Protein AF-A0A2K5W0V6-F1 (afdb_monomer)

Radius of gyration: 37.97 Å; Cα contacts (8 Å, |Δi|>4): 20; chains: 1; bounding box: 112×15×100 Å

Secondary structure (DSSP, 8-state):
--HHHHHHHHHHHHHHHHHHHHHHHHHHHHHHHHS-HHHHTTS-HHHHHHHHHHHHH-HHHHHHHHHHHHHHHHHHHHHHHHHHHHHHHHHHHHHHHHHHHHHHHHSS-----------

pLDDT: mean 75.18, std 18.74, range [38.12, 98.25]

Solvent-accessible surface area (backbone atoms only — not comparable to full-atom values): 6912 Å² total; per-residue (Å²): 128,66,74,62,56,55,56,52,50,55,51,49,50,49,50,52,50,50,52,52,37,52,54,46,36,53,53,50,50,51,58,46,68,75,46,61,72,81,56,46,76,73,58,45,73,65,60,48,50,53,47,29,50,57,63,68,65,39,57,69,57,52,52,51,51,52,53,50,51,53,48,54,53,50,52,52,50,54,52,52,51,52,51,50,53,52,49,48,53,57,48,52,57,49,51,55,57,47,51,55,57,52,55,54,64,73,70,68,69,76,88,85,77,84,91,76,84,91,130

Structure (mmCIF, N/CA/C/O backbone):
data_AF-A0A2K5W0V6-F1
#
_entry.id   AF-A0A2K5W0V6-F1
#
loop_
_atom_site.group_PDB
_atom_site.id
_atom_site.type_symbol
_atom_site.label_atom_id
_atom_site.label_alt_id
_atom_site.label_comp_id
_atom_site.label_asym_id
_atom_site.label_entity_id
_atom_site.label_seq_id
_atom_site.pdbx_PDB_ins_code
_atom_site.Cartn_x
_atom_site.Cartn_y
_atom_site.Cartn_z
_atom_site.occupancy
_atom_site.B_iso_or_equiv
_atom_site.auth_seq_id
_atom_site.auth_comp_id
_atom_site.auth_asym_id
_atom_site.auth_atom_id
_atom_site.pdbx_PDB_model_num
ATOM 1 N N . MET A 1 1 ? 39.405 3.877 10.695 1.00 48.56 1 MET A N 1
ATOM 2 C CA . MET A 1 1 ? 39.054 2.830 9.707 1.00 48.56 1 MET A CA 1
ATOM 3 C C . MET A 1 1 ? 37.565 2.458 9.729 1.00 48.56 1 MET A C 1
ATOM 5 O O . MET A 1 1 ? 37.178 1.572 8.991 1.00 48.56 1 MET A O 1
ATOM 9 N N . GLU A 1 2 ? 36.701 3.161 10.474 1.00 46.72 2 GLU A N 1
ATOM 10 C CA . GLU A 1 2 ? 35.270 2.802 10.588 1.00 46.72 2 GLU A CA 1
ATOM 11 C C . GLU A 1 2 ? 34.375 3.412 9.493 1.00 46.72 2 GLU A C 1
ATOM 13 O O . GLU A 1 2 ? 33.322 2.873 9.181 1.00 46.72 2 GLU A O 1
ATOM 18 N N . ARG A 1 3 ? 34.811 4.494 8.830 1.00 53.97 3 ARG A N 1
ATOM 19 C CA . ARG A 1 3 ? 34.033 5.142 7.754 1.00 53.97 3 ARG A CA 1
ATOM 20 C C . ARG A 1 3 ? 33.963 4.348 6.443 1.00 53.97 3 ARG A C 1
ATOM 22 O O . ARG A 1 3 ? 33.039 4.559 5.671 1.00 53.97 3 ARG A O 1
ATOM 29 N N . TYR A 1 4 ? 34.915 3.451 6.190 1.00 53.09 4 TYR A N 1
ATOM 30 C CA . TYR A 1 4 ? 34.923 2.625 4.975 1.00 53.09 4 TYR A CA 1
ATOM 31 C C . TYR A 1 4 ? 34.010 1.394 5.088 1.00 53.09 4 TYR A C 1
ATOM 33 O O . TYR A 1 4 ? 33.513 0.929 4.069 1.00 53.09 4 TYR A O 1
ATOM 41 N N . ALA A 1 5 ? 33.751 0.900 6.305 1.00 52.28 5 ALA A N 1
ATOM 42 C CA . ALA A 1 5 ? 32.838 -0.222 6.531 1.00 52.28 5 ALA A CA 1
ATOM 43 C C . ALA A 1 5 ? 31.380 0.177 6.248 1.00 52.28 5 ALA A C 1
ATOM 45 O O . ALA A 1 5 ? 30.715 -0.498 5.470 1.00 52.28 5 ALA A O 1
ATOM 46 N N . GLY A 1 6 ? 30.934 1.334 6.757 1.00 52.97 6 GLY A N 1
ATOM 47 C CA . GLY A 1 6 ? 29.591 1.854 6.468 1.00 52.97 6 GLY A CA 1
ATOM 48 C C . GLY A 1 6 ? 29.370 2.180 4.986 1.00 52.97 6 GLY A C 1
ATOM 49 O O . GLY A 1 6 ? 28.310 1.904 4.449 1.00 52.97 6 GLY A O 1
ATOM 50 N N . ALA A 1 7 ? 30.387 2.682 4.276 1.00 54.75 7 ALA A N 1
ATOM 51 C CA . ALA A 1 7 ? 30.269 2.955 2.841 1.00 54.75 7 ALA A CA 1
ATOM 52 C C . ALA A 1 7 ? 30.136 1.680 1.982 1.00 54.75 7 ALA A C 1
ATOM 54 O O . ALA A 1 7 ? 29.493 1.714 0.937 1.00 54.75 7 ALA A O 1
ATOM 55 N N . LEU A 1 8 ? 30.736 0.559 2.399 1.00 54.66 8 LEU A N 1
ATOM 56 C CA . LEU A 1 8 ? 30.574 -0.731 1.717 1.00 54.66 8 LEU A CA 1
ATOM 57 C C . LEU A 1 8 ? 29.216 -1.375 2.018 1.00 54.66 8 LEU A C 1
ATOM 59 O O . LEU A 1 8 ? 28.656 -2.028 1.142 1.00 54.66 8 LEU A O 1
ATOM 63 N N . GLU A 1 9 ? 28.688 -1.171 3.223 1.00 53.16 9 GLU A N 1
ATOM 64 C CA . GLU A 1 9 ? 27.367 -1.653 3.633 1.00 53.16 9 GLU A CA 1
ATOM 65 C C . GLU A 1 9 ? 26.244 -0.896 2.902 1.00 53.16 9 GLU A C 1
ATOM 67 O O . GLU A 1 9 ? 25.397 -1.530 2.283 1.00 53.16 9 GLU A O 1
ATOM 72 N N . GLU A 1 10 ? 26.337 0.434 2.793 1.00 56.72 10 GLU A N 1
ATOM 73 C CA . GLU A 1 10 ? 25.409 1.270 2.007 1.00 56.72 10 GLU A CA 1
ATOM 74 C C . GLU A 1 10 ? 25.413 0.921 0.505 1.00 56.72 10 GLU A C 1
ATOM 76 O O 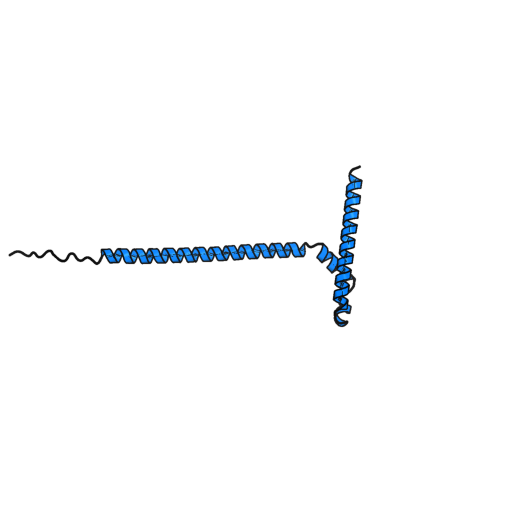. GLU A 1 10 ? 24.373 0.899 -0.153 1.00 56.72 10 GLU A O 1
ATOM 81 N N . VAL A 1 11 ? 26.582 0.601 -0.066 1.00 60.12 11 VAL A N 1
ATOM 82 C CA . VAL A 1 11 ? 26.686 0.155 -1.469 1.00 60.12 11 VAL A CA 1
ATOM 83 C C . VAL A 1 11 ? 26.129 -1.261 -1.646 1.00 60.12 11 VAL A C 1
ATOM 85 O O . VAL A 1 11 ? 25.509 -1.549 -2.673 1.00 60.12 11 VAL A O 1
ATOM 88 N N . ALA A 1 12 ? 26.317 -2.146 -0.664 1.00 60.84 12 ALA A N 1
ATOM 89 C CA . ALA A 1 12 ? 25.742 -3.489 -0.681 1.00 60.84 12 ALA A CA 1
ATOM 90 C C . ALA A 1 12 ? 24.211 -3.45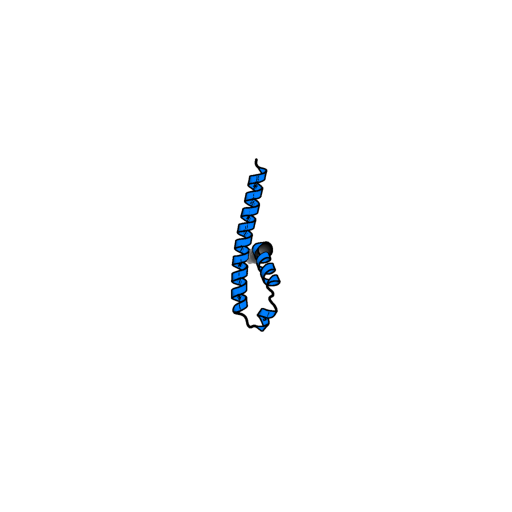3 -0.551 1.00 60.84 12 ALA A C 1
ATOM 92 O O . ALA A 1 12 ? 23.523 -4.209 -1.240 1.00 60.84 12 ALA A O 1
ATOM 93 N N . ASP A 1 13 ? 23.675 -2.548 0.265 1.00 63.94 13 ASP A N 1
ATOM 94 C CA . ASP A 1 13 ? 22.236 -2.330 0.386 1.00 63.94 13 ASP A CA 1
ATOM 95 C C . ASP A 1 13 ? 21.664 -1.664 -0.866 1.00 63.94 13 ASP A C 1
ATOM 97 O O . ASP A 1 13 ? 20.622 -2.098 -1.357 1.00 63.94 13 ASP A O 1
ATOM 101 N N . GLY A 1 14 ? 22.405 -0.746 -1.493 1.00 71.94 14 GLY A N 1
ATOM 102 C CA . GLY A 1 14 ? 22.092 -0.245 -2.832 1.00 71.94 14 GLY A CA 1
ATOM 103 C C . GLY A 1 14 ? 22.032 -1.359 -3.883 1.00 71.94 14 GLY A C 1
ATOM 104 O O . GLY A 1 14 ? 21.088 -1.416 -4.668 1.00 71.94 14 GLY A O 1
ATOM 105 N N . ALA A 1 15 ? 22.985 -2.298 -3.875 1.00 75.88 15 ALA A N 1
ATOM 106 C CA . ALA A 1 15 ? 23.005 -3.426 -4.810 1.00 75.88 15 ALA A CA 1
ATOM 107 C C . ALA A 1 15 ? 21.833 -4.399 -4.590 1.00 75.88 15 ALA A C 1
ATOM 109 O O . ALA A 1 15 ? 21.208 -4.838 -5.557 1.00 75.88 15 ALA A O 1
ATOM 110 N N . ARG A 1 16 ? 21.487 -4.692 -3.330 1.00 80.31 16 ARG A N 1
ATOM 111 C CA . ARG A 1 16 ? 20.314 -5.510 -2.971 1.00 80.31 16 ARG A CA 1
ATOM 112 C C . ARG A 1 16 ? 19.007 -4.823 -3.357 1.00 80.31 16 ARG A C 1
ATOM 114 O O . ARG A 1 16 ? 18.098 -5.477 -3.864 1.00 80.31 16 ARG A O 1
ATOM 121 N N . GLN A 1 17 ? 18.912 -3.512 -3.143 1.00 80.69 17 GLN A N 1
ATOM 122 C CA . GLN A 1 17 ? 17.751 -2.716 -3.538 1.00 80.69 17 GLN A CA 1
ATOM 123 C C . GLN A 1 17 ? 17.586 -2.719 -5.061 1.00 80.69 17 GLN A C 1
ATOM 125 O O . GLN A 1 17 ? 16.484 -2.932 -5.564 1.00 80.69 17 GLN A O 1
ATOM 130 N N . GLN A 1 18 ? 18.691 -2.559 -5.794 1.00 84.12 18 GLN A N 1
ATOM 131 C CA . GLN A 1 18 ? 18.716 -2.618 -7.251 1.00 84.12 18 GLN A CA 1
ATOM 132 C C . GLN A 1 18 ? 18.280 -3.997 -7.768 1.00 84.12 18 GLN A C 1
ATOM 134 O O . GLN A 1 18 ? 17.490 -4.090 -8.704 1.00 84.12 18 GLN A O 1
ATOM 139 N N . GLU A 1 19 ? 18.762 -5.078 -7.151 1.00 86.38 19 GLU A N 1
ATOM 140 C CA . GLU A 1 19 ? 18.376 -6.443 -7.513 1.00 86.38 19 GLU A CA 1
ATOM 141 C C . GLU A 1 19 ? 16.871 -6.668 -7.320 1.00 86.38 19 GLU A C 1
ATOM 143 O O . GLU A 1 19 ? 16.190 -7.143 -8.232 1.00 86.38 19 GLU A O 1
ATOM 148 N N . ARG A 1 20 ? 16.324 -6.255 -6.170 1.00 86.50 20 ARG A N 1
ATOM 149 C CA . ARG A 1 20 ? 14.879 -6.330 -5.917 1.00 86.50 20 ARG A CA 1
ATOM 150 C C . ARG A 1 20 ? 14.084 -5.461 -6.892 1.00 86.50 20 ARG A C 1
ATOM 152 O O . ARG A 1 20 ? 13.017 -5.880 -7.337 1.00 86.50 20 ARG A O 1
ATOM 159 N N . HIS A 1 21 ? 14.605 -4.289 -7.268 1.00 88.69 21 HIS A N 1
ATOM 160 C CA . HIS A 1 21 ? 13.978 -3.412 -8.264 1.00 88.69 21 HIS A CA 1
ATOM 161 C C . HIS A 1 21 ? 13.865 -4.105 -9.615 1.00 88.69 21 HIS A C 1
ATOM 163 O O . HIS A 1 21 ? 12.774 -4.155 -10.179 1.00 88.69 21 HIS A O 1
ATOM 169 N N . TYR A 1 22 ? 14.946 -4.728 -10.087 1.00 89.50 22 TYR A N 1
ATOM 170 C CA . TYR A 1 22 ? 14.926 -5.482 -11.339 1.00 89.50 22 TYR A CA 1
ATOM 171 C C . TYR A 1 22 ? 13.987 -6.689 -11.287 1.00 89.50 22 TYR A C 1
ATOM 173 O O . TYR A 1 22 ? 13.275 -6.943 -12.261 1.00 89.50 22 TYR A O 1
ATOM 181 N N . GLN A 1 23 ? 13.934 -7.405 -10.160 1.00 91.19 23 GLN A N 1
ATOM 182 C CA . GLN A 1 23 ? 12.989 -8.509 -9.975 1.00 91.19 23 GLN A CA 1
ATOM 183 C C . GLN A 1 23 ? 11.539 -8.020 -10.091 1.00 91.19 23 GLN A C 1
ATOM 185 O O . GLN A 1 23 ? 10.780 -8.551 -10.906 1.00 91.19 23 GLN A O 1
ATOM 190 N N . LEU A 1 24 ? 11.167 -6.963 -9.359 1.00 88.00 24 LEU A N 1
ATOM 191 C CA . LEU A 1 24 ? 9.825 -6.376 -9.432 1.00 88.00 24 LEU A CA 1
ATOM 192 C C . LEU A 1 24 ? 9.502 -5.841 -10.826 1.00 88.00 24 LEU A C 1
ATOM 194 O O . LEU A 1 24 ? 8.421 -6.099 -11.350 1.00 88.00 24 LEU A O 1
ATOM 198 N N . LEU A 1 25 ? 10.438 -5.129 -11.447 1.00 89.50 25 LEU A N 1
ATOM 199 C CA . LEU A 1 25 ? 10.255 -4.583 -12.783 1.00 89.50 25 LEU A CA 1
ATOM 200 C C . LEU A 1 25 ? 10.019 -5.697 -13.809 1.00 89.50 25 LEU A C 1
ATOM 202 O O . LEU A 1 25 ? 9.153 -5.556 -14.670 1.00 89.50 25 LEU A O 1
ATOM 206 N N . SER A 1 26 ? 10.736 -6.819 -13.700 1.00 89.62 26 SER A N 1
ATOM 207 C CA . SER A 1 26 ? 10.540 -7.973 -14.583 1.00 89.62 26 SER A CA 1
ATOM 208 C C . SER A 1 26 ? 9.149 -8.600 -14.421 1.00 89.62 26 SER A C 1
ATOM 210 O O . SER A 1 26 ? 8.500 -8.906 -15.424 1.00 89.62 26 SER A O 1
ATOM 212 N N . ALA A 1 27 ? 8.649 -8.699 -13.184 1.00 89.06 27 ALA A N 1
ATOM 213 C CA . ALA A 1 27 ? 7.309 -9.198 -12.882 1.00 89.06 27 ALA A CA 1
ATOM 214 C C . ALA A 1 27 ? 6.208 -8.230 -13.355 1.00 89.06 27 ALA A C 1
ATOM 216 O O . ALA A 1 27 ? 5.188 -8.645 -13.904 1.00 89.06 27 ALA A O 1
ATOM 217 N N . LEU A 1 28 ? 6.422 -6.920 -13.208 1.00 88.06 28 LEU A N 1
ATOM 218 C CA . LEU A 1 28 ? 5.514 -5.909 -13.753 1.00 88.06 28 LEU A CA 1
ATOM 219 C C . LEU A 1 28 ? 5.476 -5.982 -15.282 1.00 88.06 28 LEU A C 1
ATOM 221 O O . LEU A 1 28 ? 4.404 -5.941 -15.879 1.00 88.06 28 LEU A O 1
ATOM 225 N N . GLN A 1 29 ? 6.630 -6.148 -15.928 1.00 87.06 29 GLN A N 1
ATOM 226 C CA . GLN A 1 29 ? 6.701 -6.303 -17.378 1.00 87.06 29 GLN A CA 1
ATOM 227 C C . GLN A 1 29 ? 6.015 -7.581 -17.872 1.00 87.06 29 GLN A C 1
ATOM 229 O O . GLN A 1 29 ? 5.411 -7.540 -18.944 1.00 87.06 29 GLN A O 1
ATOM 234 N N . SER A 1 30 ? 6.078 -8.703 -17.142 1.00 87.44 30 SER A N 1
ATOM 235 C CA . SER A 1 30 ? 5.322 -9.907 -17.518 1.00 87.44 30 SER A CA 1
ATOM 236 C C . SER A 1 30 ? 3.816 -9.671 -17.417 1.00 87.44 30 SER A C 1
ATOM 238 O O . SER A 1 30 ? 3.109 -9.949 -18.382 1.00 87.44 30 SER A O 1
ATOM 240 N N . LEU A 1 31 ? 3.347 -9.034 -16.337 1.00 86.56 31 LEU A N 1
ATOM 241 C CA . LEU A 1 31 ? 1.935 -8.661 -16.183 1.00 86.56 31 LEU A CA 1
ATOM 242 C C . LEU A 1 31 ? 1.449 -7.737 -17.309 1.00 86.56 31 LEU A C 1
ATOM 244 O O . LEU A 1 31 ? 0.351 -7.905 -17.831 1.00 86.56 31 LEU A O 1
ATOM 248 N N . VAL A 1 32 ? 2.268 -6.764 -17.717 1.00 85.75 32 VAL A N 1
ATOM 249 C CA . VAL A 1 32 ? 1.910 -5.841 -18.805 1.00 85.75 32 VAL A CA 1
ATOM 250 C C . VAL A 1 32 ? 1.843 -6.547 -20.159 1.00 85.75 32 VAL A C 1
ATOM 252 O O . VAL A 1 32 ? 0.998 -6.197 -20.982 1.00 85.75 32 VAL A O 1
ATOM 255 N N . LYS A 1 33 ? 2.685 -7.558 -20.399 1.00 82.62 33 LYS A N 1
ATOM 256 C CA . LYS A 1 33 ? 2.647 -8.357 -21.637 1.00 82.62 33 LYS A CA 1
ATOM 257 C C . LYS A 1 33 ? 1.377 -9.199 -21.760 1.00 82.62 33 LYS A C 1
ATOM 259 O O . LYS A 1 33 ? 0.964 -9.485 -22.880 1.00 82.62 33 LYS A O 1
ATOM 264 N N . GLU A 1 34 ? 0.758 -9.566 -20.642 1.00 84.81 34 GLU A N 1
ATOM 265 C CA . GLU A 1 34 ? -0.525 -10.279 -20.612 1.00 84.81 34 GLU A CA 1
ATOM 266 C C . GLU A 1 34 ? -1.726 -9.357 -20.890 1.00 84.81 34 GLU A C 1
ATOM 268 O O . GLU A 1 34 ? -2.818 -9.832 -21.206 1.00 84.81 34 GLU A O 1
ATOM 273 N N . LEU A 1 35 ? -1.543 -8.033 -20.823 1.00 81.62 35 LEU A N 1
ATOM 274 C CA . LEU A 1 35 ? -2.600 -7.062 -21.094 1.00 81.62 35 LEU A CA 1
ATOM 275 C C . LEU A 1 35 ? -2.744 -6.758 -22.598 1.00 81.62 35 LEU A C 1
ATOM 277 O O . LEU A 1 35 ? -1.762 -6.794 -23.342 1.00 81.62 35 LEU A O 1
ATOM 281 N N . PRO A 1 36 ? -3.946 -6.367 -23.066 1.00 81.62 36 PRO A N 1
ATOM 282 C CA . PRO A 1 36 ? -4.161 -5.904 -24.437 1.00 81.62 36 PRO A CA 1
ATOM 283 C C . PRO A 1 36 ? -3.252 -4.723 -24.818 1.00 81.62 36 PRO A C 1
ATOM 285 O O . PRO A 1 36 ? -2.964 -3.846 -23.999 1.00 81.62 36 PRO A O 1
ATOM 288 N N . SER A 1 37 ? -2.857 -4.647 -26.093 1.00 75.75 37 SER A N 1
ATOM 289 C CA . SER A 1 37 ? -1.901 -3.656 -26.623 1.00 75.75 37 SER A CA 1
ATOM 290 C C . SER A 1 37 ? -2.294 -2.188 -26.390 1.00 75.75 37 SER A C 1
ATOM 292 O O . SER A 1 37 ? -1.420 -1.328 -26.290 1.00 75.75 37 SER A O 1
ATOM 294 N N . SER A 1 38 ? -3.586 -1.893 -26.218 1.00 75.44 38 SER A N 1
ATOM 295 C CA . SER A 1 38 ? -4.095 -0.561 -25.859 1.00 75.44 38 SER A CA 1
ATOM 296 C C . SER A 1 38 ? -3.617 -0.069 -24.488 1.00 75.44 38 SER A C 1
ATOM 298 O O . SER A 1 38 ? -3.449 1.132 -24.284 1.00 75.44 38 SER A O 1
ATOM 300 N N . PHE A 1 39 ? -3.396 -0.982 -23.539 1.00 69.06 39 PHE A N 1
ATOM 301 C CA . PHE A 1 39 ? -2.908 -0.653 -22.197 1.00 69.06 39 PHE A CA 1
ATOM 302 C C 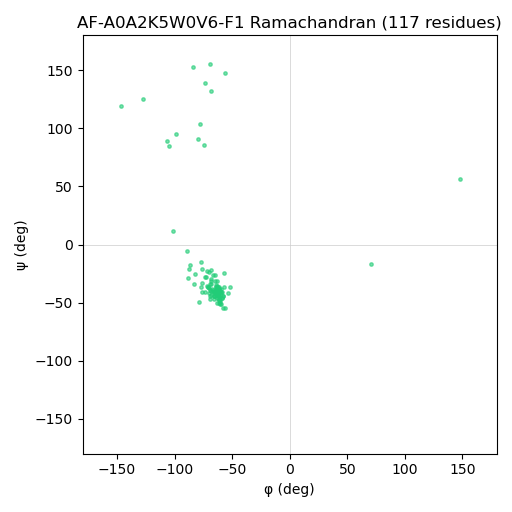. PHE A 1 39 ? -1.381 -0.639 -22.134 1.00 69.06 39 PHE A C 1
ATOM 304 O O . PHE A 1 39 ? -0.815 0.155 -21.386 1.00 69.06 39 PHE A O 1
ATOM 311 N N . GLN A 1 40 ? -0.716 -1.430 -22.979 1.00 71.75 40 GLN A N 1
ATOM 312 C CA . GLN A 1 40 ? 0.747 -1.456 -23.077 1.00 71.75 40 GLN A CA 1
ATOM 313 C C . GLN A 1 40 ? 1.316 -0.093 -23.494 1.00 71.75 40 GLN A C 1
ATOM 315 O O . GLN A 1 40 ? 2.321 0.347 -22.950 1.00 71.75 40 GLN A O 1
ATOM 320 N N . GLN A 1 41 ? 0.640 0.625 -24.399 1.00 72.50 41 GLN A N 1
ATOM 321 C CA . GLN A 1 41 ? 1.081 1.959 -24.830 1.00 72.50 41 GLN A CA 1
ATOM 322 C C . GLN A 1 41 ? 0.961 3.035 -23.740 1.00 72.50 41 GLN A C 1
ATOM 324 O O . GLN A 1 41 ? 1.642 4.055 -23.813 1.00 72.50 41 GLN A O 1
ATOM 329 N N . ARG A 1 42 ? 0.107 2.824 -22.729 1.00 77.62 42 ARG A N 1
ATOM 330 C CA . ARG A 1 42 ? -0.076 3.766 -21.613 1.00 77.62 42 ARG A CA 1
ATOM 331 C C . ARG A 1 42 ? 0.910 3.540 -20.470 1.00 77.62 42 ARG A C 1
ATOM 333 O O . ARG A 1 42 ? 1.069 4.430 -19.640 1.00 77.62 42 ARG A O 1
ATOM 340 N N . LEU A 1 43 ? 1.542 2.370 -20.420 1.00 78.50 43 LEU A N 1
ATOM 341 C CA . LEU A 1 43 ? 2.472 1.971 -19.369 1.00 78.50 43 LEU A CA 1
ATOM 342 C C . LEU A 1 43 ? 3.899 2.053 -19.912 1.00 78.50 43 LEU A C 1
ATOM 344 O O . LEU A 1 43 ? 4.459 1.076 -20.406 1.00 78.50 43 LEU A O 1
ATOM 348 N N . SER A 1 44 ? 4.483 3.251 -19.857 1.00 82.75 44 SER A N 1
ATOM 349 C CA . SER A 1 44 ? 5.875 3.457 -20.256 1.00 82.75 44 SER A CA 1
ATOM 350 C C . SER A 1 44 ? 6.835 2.799 -19.261 1.00 82.75 44 SER A C 1
ATOM 352 O O . SER A 1 44 ? 6.536 2.660 -18.073 1.00 82.75 44 SER A O 1
ATOM 354 N N . TYR A 1 45 ? 8.041 2.462 -19.724 1.00 83.19 45 TYR A N 1
ATOM 355 C CA . TYR A 1 45 ? 9.104 1.918 -18.872 1.00 83.19 45 TYR A CA 1
ATOM 356 C C . TYR A 1 45 ? 9.378 2.784 -17.630 1.00 83.19 45 TYR A C 1
ATOM 358 O O . TYR A 1 45 ? 9.627 2.251 -16.551 1.00 83.19 45 TYR A O 1
ATOM 366 N N . THR A 1 46 ? 9.288 4.111 -17.772 1.00 86.25 46 THR A N 1
ATOM 367 C CA . THR A 1 46 ? 9.449 5.058 -16.661 1.00 86.25 46 THR A CA 1
ATOM 368 C C . THR A 1 46 ? 8.380 4.840 -15.595 1.00 86.25 46 THR A C 1
ATOM 370 O O . THR A 1 46 ? 8.726 4.583 -14.451 1.00 86.25 46 THR A O 1
ATOM 373 N N . THR A 1 47 ? 7.099 4.781 -15.978 1.00 87.62 47 THR A N 1
ATOM 374 C CA . THR A 1 47 ? 5.999 4.551 -15.024 1.00 87.62 47 THR A CA 1
ATOM 375 C C . THR A 1 47 ? 6.097 3.204 -14.307 1.00 87.62 47 THR A C 1
ATOM 377 O O . THR A 1 47 ? 5.794 3.121 -13.121 1.00 87.62 47 THR A O 1
ATOM 380 N N . LEU A 1 48 ? 6.559 2.150 -14.991 1.00 87.19 48 LEU A N 1
ATOM 381 C CA . LEU A 1 48 ? 6.773 0.836 -14.373 1.00 87.19 48 LEU A CA 1
ATOM 382 C C . LEU A 1 48 ? 7.968 0.836 -13.414 1.00 87.19 48 LEU A C 1
ATOM 384 O O . LEU A 1 48 ? 7.922 0.182 -12.375 1.00 87.19 48 LEU A O 1
ATOM 388 N N . SER A 1 49 ? 9.021 1.580 -13.751 1.00 87.94 49 SER A N 1
ATOM 389 C CA . SER A 1 49 ? 10.204 1.732 -12.899 1.00 87.94 49 SER A CA 1
ATOM 390 C C . SER A 1 49 ? 9.884 2.533 -11.639 1.00 87.94 49 SER A C 1
ATOM 392 O O . SER A 1 49 ? 10.281 2.115 -10.552 1.00 87.94 49 SER A O 1
ATOM 394 N N . ASP A 1 50 ? 9.125 3.622 -11.781 1.00 88.38 50 ASP A N 1
ATOM 395 C CA . ASP A 1 50 ? 8.645 4.451 -10.672 1.00 88.38 50 ASP A CA 1
ATOM 396 C C . ASP A 1 50 ? 7.713 3.645 -9.758 1.00 88.38 50 ASP A C 1
ATOM 398 O O . ASP A 1 50 ? 7.830 3.702 -8.535 1.00 88.38 50 ASP A O 1
ATOM 402 N N . LEU A 1 51 ? 6.834 2.823 -10.345 1.00 87.88 51 LEU A N 1
ATOM 403 C CA . LEU A 1 51 ? 5.969 1.925 -9.587 1.00 87.88 51 LEU A CA 1
ATOM 404 C C . LEU A 1 51 ? 6.778 0.880 -8.807 1.00 87.88 51 LEU A C 1
ATOM 406 O O . LEU A 1 51 ? 6.515 0.678 -7.627 1.00 87.88 51 LEU A O 1
ATOM 410 N N . ALA A 1 52 ? 7.776 0.239 -9.422 1.00 88.50 52 ALA A N 1
ATOM 411 C CA . ALA A 1 52 ? 8.636 -0.723 -8.730 1.00 88.50 52 ALA A CA 1
ATOM 412 C C . ALA A 1 52 ? 9.390 -0.085 -7.548 1.00 88.50 52 ALA A C 1
ATOM 414 O O . ALA A 1 52 ? 9.506 -0.713 -6.497 1.00 88.50 52 ALA A O 1
ATOM 415 N N . LEU A 1 53 ? 9.854 1.164 -7.692 1.00 87.19 53 LEU A N 1
ATOM 416 C CA . LEU A 1 53 ? 10.482 1.924 -6.604 1.00 87.19 53 LEU A CA 1
ATOM 417 C C . LEU A 1 53 ? 9.491 2.242 -5.478 1.00 87.19 53 LEU A C 1
ATOM 419 O O . LEU A 1 53 ? 9.814 2.034 -4.313 1.00 87.19 53 LEU A O 1
ATOM 423 N N . ALA A 1 54 ? 8.275 2.681 -5.810 1.00 86.69 54 ALA A N 1
ATOM 424 C CA . ALA A 1 54 ? 7.235 2.956 -4.817 1.00 86.69 54 ALA A CA 1
ATOM 425 C C . ALA A 1 54 ? 6.805 1.690 -4.052 1.00 86.69 54 ALA A C 1
ATOM 427 O O . ALA A 1 54 ? 6.539 1.741 -2.853 1.00 86.69 54 ALA A O 1
ATOM 428 N N . LEU A 1 55 ? 6.762 0.541 -4.733 1.00 85.12 55 LEU A N 1
ATOM 429 C CA . LEU A 1 55 ? 6.478 -0.753 -4.108 1.00 85.12 55 LEU A CA 1
ATOM 430 C C . LEU A 1 55 ? 7.616 -1.220 -3.190 1.00 85.12 55 LEU A C 1
ATOM 432 O O . LEU A 1 55 ? 7.350 -1.855 -2.173 1.00 85.12 55 LEU A O 1
ATOM 436 N N . LEU A 1 56 ? 8.865 -0.909 -3.544 1.00 85.88 56 LEU A N 1
ATOM 437 C CA . LEU A 1 56 ? 10.053 -1.229 -2.751 1.00 85.88 56 LEU A CA 1
ATOM 438 C C . LEU A 1 56 ? 10.170 -0.412 -1.471 1.00 85.88 56 LEU A C 1
ATOM 440 O O . LEU A 1 56 ? 10.631 -0.945 -0.466 1.00 85.88 56 LEU A O 1
ATOM 444 N N . ASP A 1 57 ? 9.791 0.864 -1.528 1.00 85.12 57 ASP A N 1
ATOM 445 C CA . ASP A 1 57 ? 9.811 1.755 -0.370 1.00 85.12 57 ASP A CA 1
ATOM 446 C C . ASP A 1 57 ? 8.835 1.269 0.710 1.00 85.12 57 ASP A C 1
ATOM 448 O O . ASP A 1 57 ? 9.118 1.367 1.897 1.00 85.12 57 ASP A O 1
ATOM 452 N N . GLY A 1 58 ? 7.694 0.687 0.317 1.00 83.75 58 GLY A N 1
ATOM 453 C CA . GLY A 1 58 ? 6.775 0.011 1.241 1.00 83.75 58 GLY A CA 1
ATOM 454 C C . GLY A 1 58 ? 6.016 0.945 2.197 1.00 83.75 58 GLY A C 1
ATOM 455 O O . GLY A 1 58 ? 4.965 0.568 2.715 1.00 83.75 58 GLY A O 1
ATOM 456 N N . THR A 1 59 ? 6.480 2.185 2.359 1.00 88.88 59 THR A N 1
ATOM 457 C CA . THR A 1 59 ? 5.963 3.208 3.279 1.00 88.88 59 THR A CA 1
ATOM 458 C C . THR A 1 59 ? 4.470 3.451 3.111 1.00 88.88 59 THR A C 1
ATOM 460 O O . THR A 1 59 ? 3.735 3.536 4.092 1.00 88.88 59 THR A O 1
ATOM 463 N N . VAL A 1 60 ? 3.979 3.503 1.871 1.00 89.50 60 VAL A N 1
ATOM 464 C CA . VAL A 1 60 ? 2.550 3.688 1.588 1.00 89.50 60 VAL A CA 1
ATOM 465 C C . VAL A 1 60 ? 1.724 2.527 2.149 1.00 89.50 60 VAL A C 1
ATOM 467 O O . VAL A 1 60 ? 0.665 2.761 2.731 1.00 89.50 60 VAL A O 1
ATOM 470 N N . PHE A 1 61 ? 2.204 1.286 2.026 1.00 91.19 61 PHE A N 1
ATOM 471 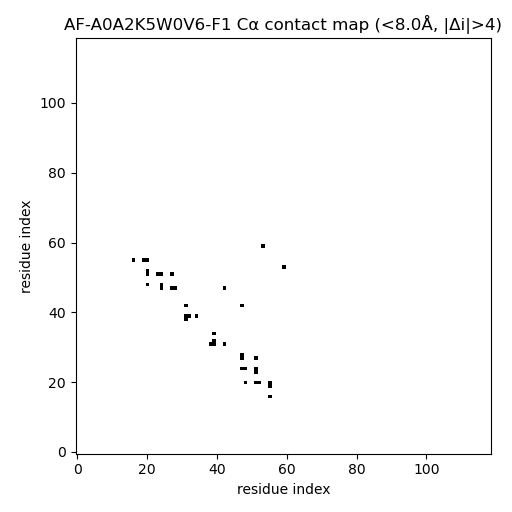C CA . PHE A 1 61 ? 1.512 0.117 2.577 1.00 91.19 61 PHE A CA 1
ATOM 472 C C . PHE A 1 61 ? 1.534 0.119 4.102 1.00 91.19 61 PHE A C 1
ATOM 474 O O . PHE A 1 61 ? 0.511 -0.174 4.714 1.00 91.19 61 PHE A O 1
ATOM 481 N N . GLU A 1 62 ? 2.655 0.502 4.713 1.00 92.94 62 GLU A N 1
ATOM 482 C CA . GLU A 1 62 ? 2.763 0.639 6.168 1.00 92.94 62 GLU A CA 1
ATOM 483 C C . GLU A 1 62 ? 1.803 1.701 6.713 1.00 92.94 62 GLU A C 1
ATOM 485 O O . GLU A 1 62 ? 1.083 1.452 7.681 1.00 92.94 62 GLU A O 1
ATOM 490 N N . ILE A 1 63 ? 1.721 2.860 6.052 1.00 94.12 63 ILE A N 1
ATOM 491 C CA . ILE A 1 63 ? 0.786 3.930 6.420 1.00 94.12 63 ILE A CA 1
ATOM 492 C C . ILE A 1 63 ? -0.656 3.428 6.325 1.00 94.12 63 ILE A C 1
ATOM 494 O O . ILE A 1 63 ? -1.431 3.596 7.267 1.00 94.12 63 ILE A O 1
ATOM 498 N N . VAL A 1 64 ? -1.030 2.795 5.208 1.00 95.75 64 VAL A N 1
ATOM 499 C CA . VAL A 1 64 ? -2.387 2.260 5.020 1.00 95.75 64 VAL A CA 1
ATOM 500 C C . VAL A 1 64 ? -2.704 1.196 6.072 1.00 95.75 64 VAL A C 1
ATOM 502 O O . VAL A 1 64 ? -3.795 1.218 6.641 1.00 95.75 64 VAL A O 1
ATOM 505 N N . GLN A 1 65 ? -1.753 0.315 6.384 1.00 95.81 65 GLN A N 1
ATOM 506 C CA . GLN A 1 65 ? -1.910 -0.705 7.418 1.00 95.81 65 GLN A CA 1
ATOM 507 C C . GLN A 1 65 ? -2.128 -0.081 8.804 1.00 95.81 65 GLN A C 1
ATOM 509 O O . GLN A 1 65 ? -3.035 -0.499 9.525 1.00 95.81 65 GLN A O 1
ATOM 514 N N . GLY A 1 66 ? -1.356 0.950 9.157 1.00 96.62 66 GLY A N 1
ATOM 515 C CA . GLY A 1 66 ? -1.518 1.674 10.419 1.00 96.62 66 GLY A CA 1
ATOM 516 C C . GLY A 1 66 ? -2.870 2.388 10.523 1.00 96.62 66 GLY A C 1
ATOM 517 O O . GLY A 1 66 ? -3.536 2.314 11.555 1.00 96.62 66 GLY A O 1
ATOM 518 N N . LEU A 1 67 ? -3.329 3.026 9.441 1.00 97.69 67 LEU A N 1
ATOM 519 C CA . LEU A 1 67 ? -4.655 3.655 9.397 1.00 97.69 67 LEU A CA 1
ATOM 520 C C . LEU A 1 67 ? -5.785 2.628 9.561 1.00 97.69 67 LEU A C 1
ATOM 522 O O . LEU A 1 67 ? -6.752 2.887 10.280 1.00 97.69 67 LEU A O 1
ATOM 526 N N . LEU A 1 68 ? -5.644 1.456 8.940 1.00 97.50 68 LEU A N 1
ATOM 527 C CA . LEU A 1 68 ? -6.599 0.356 9.061 1.00 97.50 68 LEU A CA 1
ATOM 528 C C . LEU A 1 68 ? -6.654 -0.190 10.499 1.00 97.50 68 LEU A C 1
ATOM 530 O O . LEU A 1 68 ? -7.726 -0.472 11.030 1.00 97.50 68 LEU A O 1
ATOM 534 N N . GLU A 1 69 ? -5.506 -0.314 11.164 1.00 97.94 69 GLU A N 1
ATOM 535 C CA . GLU A 1 69 ? -5.441 -0.754 12.560 1.00 97.94 69 GLU A CA 1
ATOM 536 C C . GLU A 1 69 ? -6.119 0.248 13.508 1.00 97.94 69 GLU A C 1
ATOM 538 O O . GLU A 1 69 ? -6.935 -0.148 14.347 1.00 97.94 69 GLU A O 1
ATOM 543 N N . ILE A 1 70 ? -5.865 1.550 13.325 1.00 97.88 70 ILE A N 1
ATOM 544 C CA . ILE A 1 70 ? -6.539 2.618 14.083 1.00 97.88 70 ILE A CA 1
ATOM 545 C C . ILE A 1 70 ? -8.056 2.544 13.887 1.00 97.88 70 ILE A C 1
ATOM 547 O O . ILE A 1 70 ? -8.813 2.645 14.861 1.00 97.88 70 ILE A O 1
ATOM 551 N N . GLN A 1 71 ? -8.510 2.344 12.647 1.00 97.81 71 GLN A N 1
ATOM 552 C CA . GLN A 1 71 ? -9.928 2.190 12.335 1.00 97.81 71 GLN A CA 1
ATOM 553 C C . GLN A 1 71 ? -10.534 1.013 13.107 1.00 97.81 71 GLN A C 1
ATOM 555 O O . GLN A 1 71 ? -11.484 1.207 13.868 1.00 97.81 71 GLN A O 1
ATOM 560 N N . HIS A 1 72 ? -9.953 -0.181 12.988 1.00 98.06 72 HIS A N 1
ATOM 561 C CA . HIS A 1 72 ? -10.465 -1.380 13.652 1.00 98.06 72 HIS A CA 1
ATOM 562 C C . HIS A 1 72 ? -10.505 -1.245 15.180 1.00 98.06 72 HIS A C 1
ATOM 564 O O . HIS A 1 72 ? -11.470 -1.669 15.824 1.00 98.06 72 HIS A O 1
ATOM 570 N N . LEU A 1 73 ? -9.479 -0.639 15.786 1.00 98.25 73 LEU A N 1
ATOM 571 C CA . LEU A 1 73 ? -9.452 -0.393 17.230 1.00 98.25 73 LEU A CA 1
ATOM 572 C C . LEU A 1 73 ? -10.555 0.580 17.661 1.00 98.25 73 LEU A C 1
ATOM 574 O O . LEU A 1 73 ? -11.214 0.358 18.682 1.00 98.25 73 LEU A O 1
ATOM 578 N N . THR A 1 74 ? -10.793 1.622 16.866 1.00 97.94 74 THR A N 1
ATOM 579 C CA . THR A 1 74 ? -11.842 2.618 17.122 1.00 97.94 74 THR A CA 1
ATOM 580 C C . THR A 1 74 ? -13.230 1.994 17.021 1.00 97.94 74 THR A C 1
ATOM 582 O O . THR A 1 74 ? -14.050 2.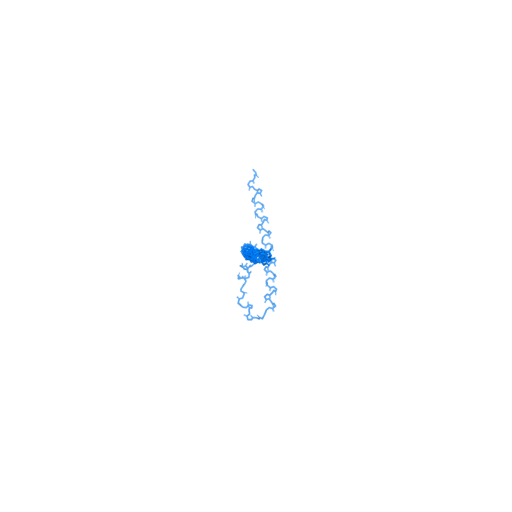149 17.928 1.00 97.94 74 THR A O 1
ATOM 585 N N . GLU A 1 75 ? -13.480 1.214 15.971 1.00 97.88 75 GLU A N 1
ATOM 586 C CA . GLU A 1 75 ? -14.736 0.483 15.778 1.00 97.88 75 GLU A CA 1
ATOM 587 C C . GLU A 1 75 ? -15.004 -0.482 16.933 1.00 97.88 75 GLU A C 1
ATOM 589 O O . GLU A 1 75 ? -16.094 -0.486 17.516 1.00 97.88 75 GLU A O 1
ATOM 594 N N . LYS A 1 76 ? -13.984 -1.248 17.335 1.00 98.06 76 LYS A N 1
ATOM 595 C CA . LYS A 1 76 ? -14.074 -2.159 18.478 1.00 98.06 76 LYS A CA 1
ATOM 596 C C . LYS A 1 76 ? -14.364 -1.405 19.776 1.00 98.06 76 LYS A C 1
ATOM 598 O O . LYS A 1 76 ? -15.165 -1.883 20.582 1.00 98.06 76 LYS A O 1
ATOM 603 N N . SER A 1 77 ? -13.745 -0.246 19.995 1.00 97.31 77 SER A N 1
ATOM 604 C CA . SER A 1 77 ? -13.991 0.591 21.176 1.00 97.31 77 SER A CA 1
ATOM 605 C C . SER A 1 77 ? -15.439 1.089 21.227 1.00 97.31 77 SER A C 1
ATOM 607 O O . SER A 1 77 ? -16.137 0.861 22.219 1.00 97.31 77 SER A O 1
ATOM 609 N N . LEU A 1 78 ? -15.936 1.665 20.127 1.00 97.56 78 LEU A N 1
ATOM 610 C CA . LEU A 1 78 ? -17.307 2.176 20.019 1.00 97.56 78 LEU A CA 1
ATOM 611 C C . LEU A 1 78 ? -18.355 1.067 20.162 1.00 97.56 78 LEU A C 1
ATOM 613 O O . LEU A 1 78 ? -19.373 1.251 20.836 1.00 97.56 78 LEU A O 1
ATOM 617 N N . TYR A 1 79 ? -18.100 -0.104 19.573 1.00 97.75 79 TYR A N 1
ATOM 618 C CA . TYR A 1 79 ? -18.965 -1.270 19.736 1.00 97.75 79 TYR A CA 1
ATOM 619 C C . TYR A 1 79 ? -19.049 -1.705 21.205 1.00 97.75 79 TYR A C 1
ATOM 621 O O . TYR A 1 79 ? -20.145 -1.881 21.741 1.00 97.75 79 TYR A O 1
ATOM 629 N N . ASN A 1 80 ? -17.905 -1.813 21.889 1.00 96.44 80 ASN A N 1
ATOM 630 C CA . ASN A 1 80 ? -17.872 -2.163 23.309 1.00 96.44 80 ASN A CA 1
ATOM 631 C C . ASN A 1 80 ? -18.553 -1.104 24.183 1.00 96.44 80 ASN A C 1
ATOM 633 O O . ASN A 1 80 ? -19.260 -1.458 25.125 1.00 96.44 80 ASN A O 1
ATOM 637 N N . GLN A 1 81 ? -18.390 0.181 23.867 1.00 96.69 81 GLN A N 1
ATOM 638 C CA . GLN A 1 81 ? -19.071 1.267 24.570 1.00 96.69 81 GLN A CA 1
ATOM 639 C C . GLN A 1 81 ? -20.592 1.149 24.438 1.00 96.69 81 GLN A C 1
ATOM 641 O O . GLN A 1 81 ? -21.305 1.207 25.440 1.00 96.69 81 GLN A O 1
ATOM 646 N N . ARG A 1 82 ? -21.098 0.913 23.221 1.00 95.62 82 ARG A N 1
ATOM 647 C CA . ARG A 1 82 ? -22.531 0.680 22.991 1.00 95.62 82 ARG A CA 1
ATOM 648 C C . ARG A 1 82 ? -23.035 -0.523 23.782 1.00 95.62 82 ARG A C 1
ATOM 650 O O . ARG A 1 82 ? -24.080 -0.434 24.421 1.00 95.62 82 ARG A O 1
ATOM 657 N N . LEU A 1 83 ? -22.295 -1.630 23.755 1.00 94.81 83 LEU A N 1
ATOM 658 C CA . LEU A 1 83 ? -22.666 -2.850 24.468 1.00 94.81 83 LEU A CA 1
ATOM 659 C C . LEU A 1 83 ? -22.722 -2.629 25.988 1.00 94.81 83 LEU A C 1
ATOM 661 O O . LEU A 1 83 ? -23.646 -3.112 26.640 1.00 94.81 83 LEU A O 1
ATOM 665 N N . ARG A 1 84 ? -21.775 -1.867 26.552 1.00 93.31 84 ARG A N 1
ATOM 666 C CA . ARG A 1 84 ? -21.783 -1.480 27.974 1.00 93.31 84 ARG A CA 1
ATOM 667 C C . ARG A 1 84 ? -23.036 -0.690 28.329 1.00 93.31 84 ARG A C 1
ATOM 669 O O . ARG A 1 84 ? -23.754 -1.105 29.231 1.00 93.31 84 ARG A O 1
ATOM 676 N N . LEU A 1 85 ? -23.353 0.354 27.563 1.00 91.75 85 LEU A N 1
ATOM 677 C CA . LEU A 1 85 ? -24.556 1.162 27.788 1.00 91.75 85 LEU A CA 1
ATOM 678 C C . LEU A 1 85 ? -25.836 0.326 27.688 1.00 91.75 85 LEU A C 1
ATOM 680 O O . LEU A 1 85 ? -26.740 0.481 28.505 1.00 91.75 85 LEU A O 1
ATOM 684 N N . GLN A 1 86 ? -25.927 -0.579 26.711 1.00 89.56 86 GLN A N 1
ATOM 685 C CA . GLN A 1 86 ? -27.078 -1.477 26.594 1.00 89.56 86 GLN A CA 1
ATOM 686 C C . GLN A 1 86 ? -27.197 -2.415 27.795 1.00 89.56 86 GLN A C 1
ATOM 688 O O . GLN A 1 86 ? -28.297 -2.615 28.305 1.00 89.56 86 GLN A O 1
ATOM 693 N N . ASN A 1 87 ? -26.082 -2.980 28.260 1.00 89.19 87 ASN A N 1
ATOM 694 C CA . ASN A 1 87 ? -26.075 -3.843 29.436 1.00 89.19 87 ASN A CA 1
ATOM 695 C C . ASN A 1 87 ? -26.472 -3.081 30.698 1.00 89.19 87 ASN A C 1
ATOM 697 O O . ASN A 1 87 ? -27.289 -3.594 31.458 1.00 89.19 87 ASN A O 1
ATOM 701 N N . 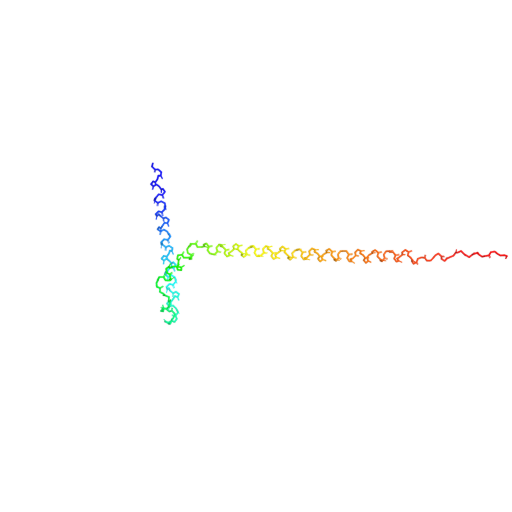GLU A 1 88 ? -25.963 -1.864 30.886 1.00 86.25 88 GLU A N 1
ATOM 702 C CA . GLU A 1 88 ? -26.355 -0.980 31.985 1.00 86.25 88 GLU A CA 1
ATOM 703 C C . GLU A 1 88 ? -27.863 -0.735 31.968 1.00 86.25 88 GLU A C 1
ATOM 705 O O . GLU A 1 88 ? -28.520 -1.099 32.936 1.00 86.25 88 GLU A O 1
ATOM 710 N N . HIS A 1 89 ? -28.435 -0.264 30.850 1.00 81.25 89 HIS A N 1
ATOM 711 C CA . HIS A 1 89 ? -29.887 -0.058 30.711 1.00 81.25 89 HIS A CA 1
ATOM 712 C C . HIS A 1 89 ? -30.699 -1.331 30.973 1.00 81.25 89 HIS A C 1
ATOM 714 O O . HIS A 1 89 ? -31.791 -1.281 31.539 1.00 81.25 89 HIS A O 1
ATOM 720 N N . ARG A 1 90 ? -30.185 -2.495 30.563 1.00 77.19 90 ARG A N 1
ATOM 721 C CA . ARG A 1 90 ? -30.860 -3.778 30.786 1.00 77.19 90 ARG A CA 1
ATOM 722 C C . ARG A 1 90 ? -30.783 -4.230 32.244 1.00 77.19 90 ARG A C 1
ATOM 7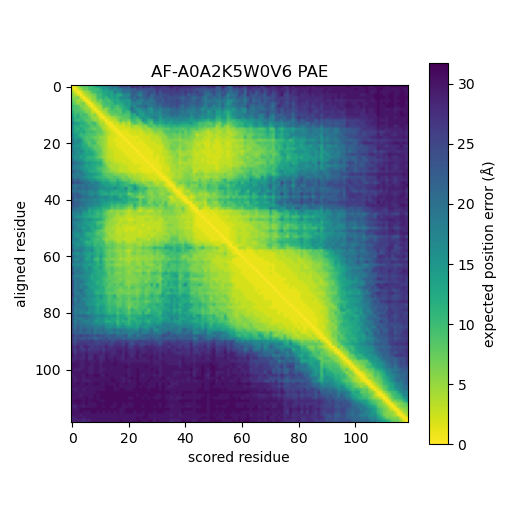24 O O . ARG A 1 90 ? -31.655 -4.980 32.675 1.00 77.19 90 ARG A O 1
ATOM 731 N N . VAL A 1 91 ? -29.750 -3.827 32.982 1.00 70.81 91 VAL A N 1
ATOM 732 C CA . VAL A 1 91 ? -29.607 -4.085 34.420 1.00 70.81 91 VAL A CA 1
ATOM 733 C C . VAL A 1 91 ? -30.472 -3.109 35.213 1.00 70.81 91 VAL A C 1
ATOM 735 O O . VAL A 1 91 ? -31.283 -3.576 36.006 1.00 70.81 91 VAL A O 1
ATOM 738 N N . THR A 1 92 ? -30.405 -1.801 34.942 1.00 62.91 92 THR A N 1
ATOM 739 C CA . THR A 1 92 ? -31.257 -0.804 35.612 1.00 62.91 92 THR A CA 1
ATOM 740 C C . THR A 1 92 ? -32.736 -1.005 35.317 1.00 62.91 92 THR A C 1
ATOM 742 O O . THR A 1 92 ? -33.543 -0.920 36.233 1.00 62.91 92 THR A O 1
ATOM 745 N N . GLY A 1 93 ? -33.107 -1.359 34.083 1.00 60.72 93 GLY A N 1
ATOM 746 C CA . GLY A 1 93 ? -34.492 -1.695 33.741 1.00 60.72 93 GLY A CA 1
ATOM 747 C C . GLY A 1 93 ? -35.011 -2.953 34.448 1.00 60.72 93 GLY A C 1
ATOM 748 O O . GLY A 1 93 ? -36.208 -3.085 34.670 1.00 60.72 93 GLY A O 1
ATOM 749 N N . LYS A 1 94 ? -34.129 -3.884 34.836 1.00 56.06 94 LYS A N 1
ATOM 750 C CA . LYS A 1 94 ? -34.505 -5.060 35.639 1.00 56.06 94 LYS A CA 1
ATOM 751 C C . LYS A 1 94 ? -34.569 -4.753 37.132 1.00 56.06 94 LYS A C 1
ATOM 753 O O . LYS A 1 94 ? -35.402 -5.342 37.813 1.00 56.06 94 LYS A O 1
ATOM 758 N N . THR A 1 95 ? -33.713 -3.870 37.646 1.00 52.44 95 THR A N 1
ATOM 759 C CA . THR A 1 95 ? -33.762 -3.459 39.056 1.00 52.44 95 THR A CA 1
ATOM 760 C C . THR A 1 95 ? -34.945 -2.537 39.325 1.00 52.44 95 THR A C 1
ATOM 762 O O . THR A 1 95 ? -35.645 -2.773 40.300 1.00 52.44 95 THR A O 1
ATOM 765 N N . SER A 1 96 ? -35.262 -1.594 38.429 1.00 50.12 96 SER A N 1
ATOM 766 C CA . SER A 1 96 ? -36.435 -0.721 38.588 1.00 50.12 96 SER A CA 1
ATOM 767 C C . SER A 1 96 ? -37.754 -1.499 38.517 1.00 50.12 96 SER A C 1
ATOM 769 O O . SER A 1 96 ? -38.624 -1.308 39.360 1.00 50.12 96 SER A O 1
ATOM 771 N N . LEU A 1 97 ? -37.879 -2.468 37.600 1.00 50.97 97 LEU A N 1
ATOM 772 C CA . LEU A 1 97 ? -39.040 -3.374 37.557 1.00 50.97 97 LEU A CA 1
ATOM 773 C C . LEU A 1 97 ? -39.074 -4.373 38.734 1.00 50.97 97 LEU A C 1
ATOM 775 O O . LEU A 1 97 ? -40.139 -4.878 39.093 1.00 50.97 97 LEU A O 1
ATOM 779 N N . GLY A 1 98 ? -37.925 -4.673 39.346 1.00 51.25 98 GLY A N 1
ATOM 780 C CA . GLY A 1 98 ? -37.828 -5.509 40.546 1.00 51.25 98 GLY A CA 1
ATOM 781 C C . GLY A 1 98 ? -38.234 -4.773 41.827 1.00 51.25 98 GLY A C 1
ATOM 782 O O . GLY A 1 98 ? -38.877 -5.364 42.698 1.00 51.25 98 GLY A O 1
ATOM 783 N N . GLU A 1 99 ? -37.916 -3.483 41.934 1.00 49.06 99 GLU A N 1
ATOM 784 C CA . GLU A 1 99 ? -38.298 -2.630 43.066 1.00 49.06 99 GLU A CA 1
ATOM 785 C C . GLU A 1 99 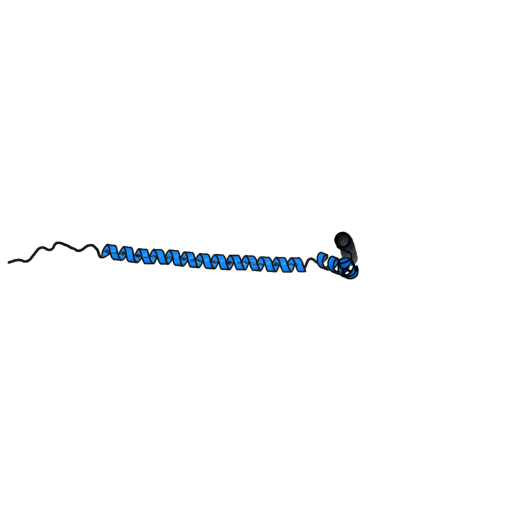? -39.809 -2.351 43.079 1.00 49.06 99 GLU A C 1
ATOM 787 O O . GLU A 1 99 ? -40.441 -2.506 44.126 1.00 49.06 99 GLU A O 1
ATOM 792 N N . GLU A 1 100 ? -40.425 -2.082 41.920 1.00 47.12 100 GLU A N 1
ATOM 793 C CA . GLU A 1 100 ? -41.888 -1.936 41.817 1.00 47.12 100 GLU A CA 1
ATOM 794 C C . GLU A 1 100 ? -42.630 -3.238 42.183 1.00 47.12 100 GLU A C 1
ATOM 796 O O . GLU A 1 100 ? -43.625 -3.217 42.912 1.00 47.12 100 GLU A O 1
ATOM 801 N N . SER A 1 101 ? -42.105 -4.402 41.779 1.00 48.59 101 SER A N 1
ATOM 802 C CA . SER A 1 101 ? -42.687 -5.708 42.136 1.00 48.59 101 SER A CA 1
ATOM 803 C C . SER A 1 101 ? -42.561 -6.035 43.636 1.00 48.59 101 SER A C 1
ATOM 805 O O . SER A 1 101 ? -43.417 -6.719 44.206 1.00 48.59 101 SER A O 1
ATOM 807 N N . SER A 1 102 ? -41.520 -5.522 44.298 1.00 48.69 102 SER A N 1
ATOM 808 C CA . SER A 1 102 ? -41.283 -5.706 45.738 1.00 48.69 102 SER A CA 1
ATOM 809 C C . SER A 1 102 ? -42.198 -4.818 46.584 1.00 48.69 102 SER A C 1
ATOM 811 O O . SER A 1 102 ? -42.767 -5.288 47.571 1.00 48.69 102 SER A O 1
ATOM 813 N N . LEU A 1 103 ? -42.407 -3.563 46.168 1.00 51.84 103 LEU A N 1
ATOM 814 C CA . LEU A 1 103 ? -43.315 -2.630 46.843 1.00 51.84 103 LEU A CA 1
ATOM 815 C C . LEU A 1 103 ? -44.782 -3.082 46.739 1.00 51.84 103 LEU A C 1
ATOM 817 O O . LEU A 1 103 ? -45.521 -3.018 47.723 1.00 51.84 103 LEU A O 1
ATOM 821 N N . CYS A 1 104 ? -45.198 -3.617 45.584 1.00 47.31 104 CYS A N 1
ATOM 822 C CA . CYS A 1 104 ? -46.557 -4.136 45.408 1.00 47.31 104 CYS A CA 1
ATOM 823 C C . CYS A 1 104 ? -46.865 -5.356 46.295 1.00 47.31 104 CYS A C 1
ATOM 825 O O . CYS A 1 104 ? -48.007 -5.490 46.735 1.00 47.31 104 CYS A O 1
ATOM 827 N N . ARG A 1 105 ? -45.881 -6.213 46.624 1.00 48.50 105 ARG A N 1
ATOM 828 C CA . ARG A 1 105 ? -46.088 -7.361 47.536 1.00 48.50 105 ARG A CA 1
ATOM 829 C C . ARG A 1 105 ? -46.256 -6.959 49.001 1.00 48.50 105 ARG A C 1
ATOM 831 O O . ARG A 1 105 ? -46.944 -7.666 49.733 1.00 48.50 105 ARG A O 1
ATOM 838 N N . LEU A 1 106 ? -45.674 -5.837 49.434 1.00 51.91 106 LEU A N 1
ATOM 839 C CA . LEU A 1 106 ? -45.914 -5.299 50.780 1.00 51.91 106 LEU A CA 1
ATOM 840 C C . LEU A 1 106 ? -47.282 -4.607 50.909 1.00 51.91 106 LEU A C 1
ATOM 842 O O . LEU A 1 106 ? -47.808 -4.522 52.015 1.00 51.91 106 LEU A O 1
ATOM 846 N N . ALA A 1 107 ? -47.891 -4.172 49.802 1.00 50.47 107 ALA A N 1
ATOM 847 C CA . ALA A 1 107 ? -49.184 -3.485 49.803 1.00 50.47 107 ALA A CA 1
ATOM 848 C C . ALA A 1 107 ? -50.415 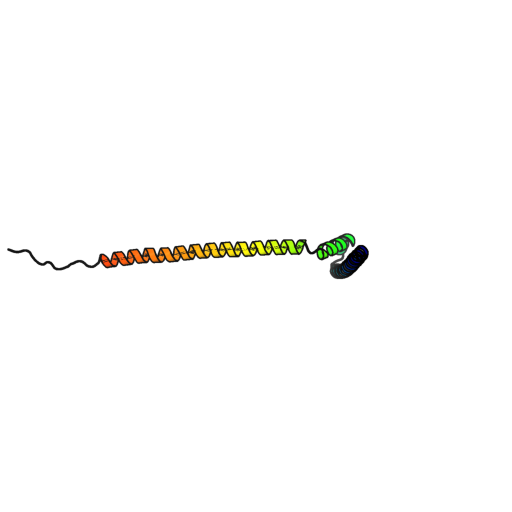-4.417 49.706 1.00 50.47 107 ALA A C 1
ATOM 850 O O . ALA A 1 107 ? -51.539 -3.934 49.817 1.00 50.47 107 ALA A O 1
ATOM 851 N N . THR A 1 108 ? -50.247 -5.736 49.510 1.00 46.88 108 THR A N 1
ATOM 852 C CA . THR A 1 108 ? -51.379 -6.680 49.326 1.00 46.88 108 THR A CA 1
ATOM 853 C C . THR A 1 108 ? -51.762 -7.515 50.554 1.00 46.88 108 THR A C 1
ATOM 855 O O . THR A 1 108 ? -52.575 -8.426 50.421 1.00 46.88 108 THR A O 1
ATOM 858 N N . ASN A 1 109 ? -51.252 -7.214 51.752 1.00 46.28 109 ASN A N 1
ATOM 859 C CA . ASN A 1 109 ? -51.809 -7.779 52.988 1.00 46.28 109 ASN A CA 1
ATOM 860 C C . ASN A 1 109 ? -52.756 -6.768 53.652 1.00 46.28 109 ASN A C 1
ATOM 862 O O . ASN A 1 109 ? -52.294 -5.910 54.405 1.00 46.28 109 ASN A O 1
ATOM 866 N N . PRO A 1 110 ? -54.077 -6.841 53.413 1.00 52.16 110 PRO A N 1
ATOM 867 C CA . PRO A 1 110 ? -55.021 -6.178 54.296 1.00 52.16 110 PRO A CA 1
ATOM 868 C C . PRO A 1 110 ? -55.015 -6.902 55.656 1.00 52.16 110 PRO A C 1
ATOM 870 O O . PRO A 1 110 ? -55.140 -8.130 55.685 1.00 52.16 110 PRO A O 1
ATOM 873 N N . PRO A 1 111 ? -54.927 -6.199 56.799 1.00 48.12 111 PRO A N 1
ATOM 874 C CA . PRO A 1 111 ? -55.253 -6.800 58.081 1.00 48.12 111 PRO A CA 1
ATOM 875 C C . PRO A 1 111 ? -56.779 -6.927 58.153 1.00 48.12 111 PRO A C 1
ATOM 877 O O . PRO A 1 111 ? -57.478 -6.043 58.643 1.00 48.12 111 PRO A O 1
ATOM 880 N N . LEU A 1 112 ? -57.327 -8.016 57.619 1.00 45.62 112 LEU A N 1
ATOM 881 C CA . LEU A 1 112 ? -58.700 -8.399 57.926 1.00 45.62 112 LEU A CA 1
ATOM 882 C C . LEU A 1 112 ? -58.708 -9.062 59.303 1.00 45.62 112 LEU A C 1
ATOM 884 O O . LEU A 1 112 ? -58.325 -10.222 59.434 1.00 45.62 112 LEU A O 1
ATOM 888 N N . GLY A 1 113 ? -59.170 -8.326 60.318 1.00 45.12 113 GLY A N 1
ATOM 889 C CA . GLY A 1 113 ? -59.679 -8.956 61.535 1.00 45.12 113 GLY A CA 1
ATOM 890 C C . GLY A 1 113 ? -59.482 -8.215 62.853 1.00 45.12 113 GLY A C 1
ATOM 891 O O . GLY A 1 113 ? -58.988 -8.817 63.799 1.00 45.12 113 GLY A O 1
ATOM 892 N N . THR A 1 114 ? -59.945 -6.970 62.988 1.00 45.25 114 THR A N 1
ATOM 893 C CA . THR A 1 114 ? -60.474 -6.514 64.286 1.00 45.25 114 THR A CA 1
ATOM 894 C C . THR A 1 114 ? -61.992 -6.419 64.186 1.00 45.25 114 THR A C 1
ATOM 896 O O . THR A 1 114 ? -62.576 -5.405 63.821 1.00 45.25 114 THR A O 1
ATOM 899 N N . CYS A 1 115 ? -62.649 -7.538 64.488 1.00 48.03 115 CYS A N 1
ATOM 900 C CA . CYS A 1 115 ? -64.073 -7.570 64.777 1.00 48.03 115 CYS A CA 1
ATOM 901 C C . CYS A 1 115 ? -64.273 -7.121 66.228 1.00 48.03 115 CYS A C 1
ATOM 903 O O . CYS A 1 115 ? -64.235 -7.951 67.128 1.00 48.03 115 CYS A O 1
ATOM 905 N N . CYS A 1 116 ? -64.476 -5.821 66.445 1.00 44.31 116 CYS A N 1
ATOM 906 C CA . CYS A 1 116 ? -65.102 -5.291 67.656 1.00 44.31 116 CYS A CA 1
ATOM 907 C C . CYS A 1 116 ? -65.910 -4.039 67.289 1.00 44.31 116 CYS A C 1
ATOM 909 O O . CYS A 1 116 ? -65.329 -3.027 66.896 1.00 44.31 116 CYS A O 1
ATOM 911 N N . PRO A 1 117 ? -67.229 -4.064 67.514 1.00 46.28 117 PRO A N 1
ATOM 912 C CA . PRO A 1 117 ? -67.836 -2.965 68.245 1.00 46.28 117 PRO A CA 1
ATOM 913 C C . PRO A 1 117 ? -68.658 -3.519 69.410 1.00 46.28 117 PRO A C 1
ATOM 915 O O . PRO A 1 117 ? -69.527 -4.368 69.234 1.00 46.28 117 PRO A O 1
ATOM 918 N N . GLY A 1 118 ? -68.359 -3.044 70.616 1.00 49.88 118 GLY A N 1
ATOM 919 C CA . GLY A 1 118 ? -69.189 -3.313 71.782 1.00 49.88 118 GLY A CA 1
ATOM 920 C C . GLY A 1 118 ? -70.489 -2.515 71.734 1.00 49.88 118 GLY A C 1
ATOM 921 O O . GLY A 1 118 ? -70.468 -1.322 71.419 1.00 49.88 118 GLY A O 1
ATOM 922 N N . ARG A 1 119 ? -71.592 -3.162 72.111 1.00 38.12 119 ARG A N 1
ATOM 923 C CA . ARG A 1 119 ? -72.562 -2.646 73.081 1.00 38.12 119 ARG A CA 1
ATOM 924 C C . ARG A 1 119 ? -73.408 -3.792 73.626 1.00 38.12 119 ARG A C 1
ATOM 926 O O . ARG A 1 119 ? -73.744 -4.687 72.825 1.00 38.12 119 ARG A O 1
#

InterPro domains:
  IPR010849 Gonadal family [PF07324] (2-95)
  IPR010849 Gonadal family [PTHR13054] (11-95)

Sequence (119 aa):
MERYAGALEEVADGARQQERHYQLLSALQSLVKELPSSFQQRLSYTTLSDLALALLDGTVFEIVQGLLEIQHLTEKSLYNQRLRLQNEHRVTGKTSLGEESSLCRLATNPPLGTCCPGR

Mean predicted aligned error: 15.97 Å

Foldseek 3Di:
DPVVVVVVVVVVVVVVLVVQLVVQLVVVVVVLVPDPPVVVVVCDSVNSSVVSVVVSVCVVVVVVVVVVVVVVVVVVVVVVVVVVVVVVCVVVVVVVVVVVVVVVVVVPDDPPDDPDDDD

Organism: Macaca fascicularis (NCBI:txid9541)